Protein AF-A0A2E4MXN5-F1 (afdb_monomer_lite)

Structure (mmCIF, N/CA/C/O backbone):
data_AF-A0A2E4MXN5-F1
#
_entry.id   AF-A0A2E4MXN5-F1
#
loop_
_atom_site.group_PDB
_atom_site.id
_atom_site.type_symbol
_atom_site.label_atom_id
_atom_site.label_alt_id
_atom_site.label_comp_id
_atom_site.label_asym_id
_atom_site.label_entity_id
_atom_site.label_seq_id
_atom_site.pdbx_PDB_ins_code
_atom_site.Cartn_x
_atom_site.Cartn_y
_atom_site.Cartn_z
_atom_site.occupancy
_atom_site.B_iso_or_equiv
_atom_site.auth_seq_id
_atom_site.auth_comp_id
_atom_site.auth_asym_id
_atom_site.auth_atom_id
_atom_site.pdbx_PDB_model_num
ATOM 1 N N . MET A 1 1 ? -18.584 2.744 5.553 1.00 90.25 1 MET A N 1
ATOM 2 C CA . MET A 1 1 ? -18.832 1.761 6.644 1.00 90.25 1 MET A CA 1
ATOM 3 C C . MET A 1 1 ? -19.721 2.422 7.702 1.00 90.25 1 MET A C 1
ATOM 5 O O . MET A 1 1 ? -19.834 3.637 7.668 1.00 90.25 1 MET A O 1
ATOM 9 N N . THR A 1 2 ? -20.413 1.695 8.592 1.00 91.44 2 THR A N 1
ATOM 10 C CA . THR A 1 2 ? -21.141 2.356 9.703 1.00 91.44 2 THR A CA 1
ATOM 11 C C . THR A 1 2 ? -20.153 2.818 10.778 1.00 91.44 2 THR A C 1
ATOM 13 O O . THR A 1 2 ? -19.090 2.216 10.920 1.00 91.44 2 THR A O 1
ATOM 16 N N . ASN A 1 3 ? -20.507 3.829 11.577 1.00 91.44 3 ASN A N 1
ATOM 17 C CA . ASN A 1 3 ? -19.631 4.321 12.652 1.00 91.44 3 ASN A CA 1
ATOM 18 C C . ASN A 1 3 ? -19.278 3.223 13.670 1.00 91.44 3 ASN A C 1
ATOM 20 O O . ASN A 1 3 ? -18.132 3.128 14.094 1.00 91.44 3 ASN A O 1
ATOM 24 N N . ALA A 1 4 ? -20.241 2.362 14.019 1.00 94.81 4 ALA A N 1
ATOM 25 C CA . ALA A 1 4 ? -20.008 1.251 14.941 1.00 94.81 4 ALA A CA 1
ATOM 26 C C . ALA A 1 4 ? -18.997 0.238 14.380 1.00 94.81 4 ALA A C 1
ATOM 28 O O . ALA A 1 4 ? -18.073 -0.156 15.082 1.00 94.81 4 ALA A O 1
ATOM 29 N N . HIS A 1 5 ? -19.119 -0.134 13.099 1.00 95.38 5 HIS A N 1
ATOM 30 C CA . HIS A 1 5 ? -18.141 -1.018 12.460 1.00 95.38 5 HIS A CA 1
ATOM 31 C C . HIS A 1 5 ? -16.763 -0.363 12.345 1.00 95.38 5 HIS A C 1
ATOM 33 O O . HIS A 1 5 ? -15.759 -1.034 12.556 1.00 95.38 5 HIS A O 1
ATOM 39 N N . ALA A 1 6 ? -16.704 0.934 12.037 1.00 94.88 6 ALA A N 1
ATOM 40 C CA . ALA A 1 6 ? -15.441 1.655 11.949 1.00 94.88 6 ALA A CA 1
ATOM 41 C C . ALA A 1 6 ? -14.709 1.692 13.301 1.00 94.88 6 ALA A C 1
ATOM 43 O O . ALA A 1 6 ? -13.499 1.474 13.343 1.00 94.88 6 ALA A O 1
ATOM 44 N N . LEU A 1 7 ? -15.447 1.874 14.403 1.00 94.81 7 LEU A N 1
ATOM 45 C CA . LEU A 1 7 ? -14.898 1.801 15.757 1.00 94.81 7 LEU A CA 1
ATOM 46 C C . LEU A 1 7 ? -14.325 0.409 16.055 1.00 94.81 7 LEU A C 1
ATOM 48 O O . LEU A 1 7 ? -13.170 0.310 16.445 1.00 94.81 7 LEU A O 1
ATOM 52 N N . THR A 1 8 ? -15.064 -0.664 15.756 1.00 96.75 8 THR A N 1
ATOM 53 C CA . THR A 1 8 ? -14.552 -2.037 15.920 1.00 96.75 8 THR A CA 1
ATOM 54 C C . THR A 1 8 ? -13.265 -2.276 15.128 1.00 96.75 8 THR A C 1
ATOM 56 O O . THR A 1 8 ? -12.330 -2.881 15.641 1.00 96.75 8 THR A O 1
ATOM 59 N N . LYS A 1 9 ? -13.180 -1.783 13.885 1.00 96.19 9 LYS A N 1
ATOM 60 C CA . LYS A 1 9 ? -11.971 -1.929 13.057 1.00 96.19 9 LYS A CA 1
ATOM 61 C C . LYS A 1 9 ? -10.782 -1.145 13.599 1.00 96.19 9 LYS A C 1
ATOM 63 O O . LYS A 1 9 ? -9.649 -1.615 13.529 1.00 96.19 9 LYS A O 1
ATOM 68 N N . ARG A 1 10 ? -11.037 0.022 14.182 1.00 94.44 10 ARG A N 1
ATOM 69 C CA . ARG A 1 10 ? -10.016 0.793 14.887 1.00 94.44 10 ARG A CA 1
ATOM 70 C C . ARG A 1 10 ? -9.521 0.072 16.142 1.00 94.44 10 ARG A C 1
ATOM 72 O O . ARG A 1 10 ? -8.314 0.027 16.355 1.00 94.44 10 ARG A O 1
ATOM 79 N N . ASP A 1 11 ? -10.419 -0.503 16.933 1.00 94.44 11 ASP A N 1
ATOM 80 C CA . ASP A 1 11 ? -10.046 -1.234 18.147 1.00 94.44 11 ASP A CA 1
ATOM 81 C C . ASP A 1 11 ? -9.224 -2.488 17.800 1.00 94.44 11 ASP A C 1
ATOM 83 O O . ASP A 1 11 ? -8.161 -2.699 18.378 1.00 94.44 11 ASP A O 1
ATOM 87 N N . GLU A 1 12 ? -9.622 -3.246 16.767 1.00 95.75 12 GLU A N 1
ATOM 88 C CA . GLU A 1 12 ? -8.824 -4.358 16.219 1.00 95.75 12 GLU A CA 1
ATOM 89 C C . GLU A 1 12 ? -7.406 -3.904 15.830 1.00 95.75 12 GLU A C 1
ATOM 91 O O . GLU A 1 12 ? -6.426 -4.555 16.193 1.00 95.75 12 GLU A O 1
ATOM 96 N N . LEU A 1 13 ? -7.283 -2.770 15.127 1.00 92.44 13 LEU A N 1
ATOM 97 C CA . LEU A 1 13 ? -5.987 -2.229 14.717 1.00 92.44 13 LEU A CA 1
ATOM 98 C C . LEU A 1 13 ? -5.093 -1.899 15.923 1.00 92.44 13 LEU A C 1
ATOM 100 O O . LEU A 1 13 ? -3.896 -2.173 15.876 1.00 92.44 13 LEU A O 1
ATOM 104 N N . ILE A 1 14 ? -5.661 -1.339 16.995 1.00 90.12 14 ILE A N 1
ATOM 105 C CA . ILE A 1 14 ? -4.926 -0.969 18.214 1.00 90.12 14 ILE A CA 1
ATOM 106 C C . ILE A 1 14 ? -4.524 -2.209 19.021 1.00 90.12 14 ILE A C 1
ATOM 108 O O . ILE A 1 14 ? -3.386 -2.303 19.475 1.00 90.12 14 ILE A O 1
ATOM 112 N N . GLU A 1 15 ? -5.444 -3.153 19.213 1.00 92.69 15 GLU A N 1
ATOM 113 C CA . GLU A 1 15 ? -5.235 -4.303 20.100 1.00 92.69 15 GLU A CA 1
ATOM 114 C C . GLU A 1 15 ? -4.461 -5.440 19.426 1.00 92.69 15 GLU A C 1
ATOM 116 O O . GLU A 1 15 ? -3.608 -6.070 20.049 1.00 92.69 15 GLU A O 1
ATOM 121 N N . SER A 1 16 ? -4.749 -5.707 18.149 1.00 93.81 16 SER A N 1
ATOM 122 C CA . SER A 1 16 ? -4.168 -6.825 17.392 1.00 93.81 16 SER A CA 1
ATOM 123 C C . SER A 1 16 ? -3.034 -6.399 16.459 1.00 93.81 16 SER A C 1
ATOM 125 O O . SER A 1 16 ? -2.338 -7.256 15.915 1.00 93.81 16 SER A O 1
ATOM 127 N N . GLY A 1 17 ? -2.846 -5.094 16.241 1.00 89.12 17 GLY A N 1
ATOM 128 C CA . GLY A 1 17 ? -1.855 -4.558 15.303 1.00 89.12 17 GLY A CA 1
ATOM 129 C C . GLY A 1 17 ? -2.255 -4.674 13.827 1.00 89.12 17 GLY A C 1
ATOM 130 O O . GLY A 1 17 ? -1.459 -4.330 12.956 1.00 89.12 17 GLY A O 1
ATOM 131 N N . PHE A 1 18 ? -3.466 -5.156 13.523 1.00 92.75 18 PHE A N 1
ATOM 132 C CA . PHE A 1 18 ? -4.011 -5.230 12.167 1.00 92.75 18 PHE A CA 1
ATOM 133 C C . PHE A 1 18 ? -5.545 -5.219 12.184 1.00 92.75 18 PHE A C 1
ATOM 135 O O . PHE A 1 18 ? -6.173 -5.579 13.176 1.00 92.75 18 PHE A O 1
ATOM 142 N N . THR A 1 19 ? -6.158 -4.853 11.058 1.00 95.06 19 THR A N 1
ATOM 143 C CA . THR A 1 19 ? -7.603 -4.997 10.836 1.00 95.06 19 THR A CA 1
ATOM 144 C C . THR A 1 19 ? -7.901 -5.251 9.355 1.00 95.06 19 THR A C 1
ATOM 146 O O . THR A 1 19 ? -7.049 -5.027 8.495 1.00 95.06 19 THR A O 1
ATOM 149 N N . ILE A 1 20 ? -9.106 -5.736 9.042 1.00 95.75 20 ILE A N 1
ATOM 150 C CA . ILE A 1 20 ? -9.560 -6.019 7.673 1.00 95.75 20 ILE A CA 1
ATOM 151 C C . ILE A 1 20 ? -10.792 -5.172 7.355 1.00 95.75 20 ILE A C 1
ATOM 153 O O . ILE A 1 20 ? -11.850 -5.357 7.961 1.00 95.75 20 ILE A O 1
ATOM 157 N N . VAL A 1 21 ? -10.679 -4.308 6.343 1.00 94.38 21 VAL A N 1
ATOM 158 C CA . VAL A 1 21 ? -11.807 -3.557 5.774 1.00 94.38 21 VAL A CA 1
ATOM 159 C C . VAL A 1 21 ? -12.172 -4.164 4.413 1.00 94.38 21 VAL A C 1
ATOM 161 O O . VAL A 1 21 ? -11.415 -4.016 3.453 1.00 94.38 21 VAL A O 1
ATOM 164 N N . PRO A 1 22 ? -13.298 -4.889 4.300 1.00 92.19 22 PRO A N 1
ATOM 165 C CA . PRO A 1 22 ? -13.674 -5.540 3.052 1.00 92.19 22 PRO A CA 1
ATOM 166 C C . PRO A 1 22 ? -14.191 -4.533 2.016 1.00 92.19 22 PRO A C 1
ATOM 168 O O . PRO A 1 22 ? -14.675 -3.454 2.356 1.00 92.19 22 PRO A O 1
ATOM 171 N N . CYS A 1 23 ? -14.158 -4.934 0.743 1.00 88.12 23 CYS A N 1
ATOM 172 C CA . CYS A 1 23 ? -14.817 -4.233 -0.369 1.00 88.12 23 CYS A CA 1
ATOM 173 C C . CYS A 1 23 ? -14.341 -2.784 -0.616 1.00 88.12 23 CYS A C 1
ATOM 175 O O . CYS A 1 23 ? -15.096 -1.964 -1.151 1.00 88.12 23 CYS A O 1
ATOM 177 N N . VAL A 1 24 ? -13.092 -2.471 -0.249 1.00 91.25 24 VAL A N 1
ATOM 178 C CA . VAL A 1 24 ? -12.456 -1.171 -0.529 1.00 91.25 24 VAL A CA 1
ATOM 179 C C . VAL A 1 24 ? -12.223 -0.986 -2.032 1.00 91.25 24 VAL A C 1
ATOM 181 O O . VAL A 1 24 ? -12.558 0.058 -2.587 1.00 91.25 24 VAL A O 1
ATOM 184 N N . MET A 1 25 ? -11.711 -2.014 -2.708 1.00 90.94 25 MET A N 1
ATOM 185 C CA . MET A 1 25 ? -11.617 -2.044 -4.168 1.00 90.94 25 MET A CA 1
ATOM 186 C C . MET A 1 25 ? -12.876 -2.693 -4.741 1.00 90.94 25 MET A C 1
ATOM 188 O O . MET A 1 25 ? -13.294 -3.758 -4.282 1.00 90.94 25 MET A O 1
ATOM 192 N N . ASP A 1 26 ? -13.498 -2.039 -5.719 1.00 90.44 26 ASP A N 1
ATOM 193 C CA . ASP A 1 26 ? -14.573 -2.648 -6.499 1.00 90.44 26 ASP A CA 1
ATOM 194 C C . ASP A 1 26 ? -14.013 -3.616 -7.556 1.00 90.44 26 ASP A C 1
ATOM 196 O O . ASP A 1 26 ? -12.799 -3.753 -7.724 1.00 90.44 26 ASP A O 1
ATOM 200 N N . SER A 1 27 ? -14.906 -4.339 -8.236 1.00 92.69 27 SER A N 1
ATOM 201 C CA . SER A 1 27 ? -14.514 -5.340 -9.230 1.00 92.69 27 SER A CA 1
ATOM 202 C C . SER A 1 27 ? -13.787 -4.738 -10.431 1.00 92.69 27 SER A C 1
ATOM 204 O O . SER A 1 27 ? -12.867 -5.370 -10.936 1.00 92.69 27 SER A O 1
ATOM 206 N N . ASP A 1 28 ? -14.165 -3.531 -10.864 1.00 93.62 28 ASP A N 1
ATOM 207 C CA . ASP A 1 28 ? -13.534 -2.871 -12.011 1.00 93.62 28 ASP A CA 1
ATOM 208 C C . ASP A 1 28 ? -12.082 -2.504 -11.692 1.00 93.62 28 ASP A C 1
ATOM 210 O O . ASP A 1 28 ? -11.160 -2.924 -12.395 1.00 93.62 28 ASP A O 1
ATOM 214 N N . LEU A 1 29 ? -11.854 -1.813 -10.570 1.00 92.62 29 LEU A N 1
ATOM 215 C CA . LEU A 1 29 ? -10.509 -1.467 -10.123 1.00 92.62 29 LEU A CA 1
ATOM 216 C C . LEU A 1 29 ? -9.669 -2.720 -9.859 1.00 92.62 29 LEU A C 1
ATOM 218 O O . LEU A 1 29 ? -8.488 -2.753 -10.204 1.00 92.62 29 LEU A O 1
ATOM 222 N N . LEU A 1 30 ? -10.268 -3.767 -9.287 1.00 93.62 30 LEU A N 1
ATOM 223 C CA . LEU A 1 30 ? -9.576 -5.026 -9.032 1.00 93.62 30 LEU A CA 1
ATOM 224 C C . LEU A 1 30 ? -9.144 -5.725 -10.329 1.00 93.62 30 LEU A C 1
ATOM 226 O O . LEU A 1 30 ? -8.028 -6.241 -10.400 1.00 93.62 30 LEU A O 1
ATOM 230 N N . ASP A 1 31 ? -9.992 -5.755 -11.354 1.00 96.25 31 ASP A N 1
ATOM 231 C CA . ASP A 1 31 ? -9.649 -6.380 -12.633 1.00 96.25 31 ASP A CA 1
ATOM 232 C C . ASP A 1 31 ? -8.596 -5.568 -13.394 1.00 96.25 31 ASP A C 1
ATOM 234 O O . ASP A 1 31 ? -7.649 -6.144 -13.941 1.00 96.25 31 ASP A O 1
ATOM 238 N N . ARG A 1 32 ? -8.673 -4.233 -13.328 1.00 96.75 32 ARG A N 1
ATOM 239 C CA . ARG A 1 32 ? -7.623 -3.337 -13.833 1.00 96.75 32 ARG A CA 1
ATOM 240 C C . ARG A 1 32 ? -6.297 -3.556 -13.105 1.00 96.75 32 ARG A C 1
ATOM 242 O O . ARG A 1 32 ? -5.268 -3.689 -13.761 1.00 96.75 32 ARG A O 1
ATOM 249 N N . LEU A 1 33 ? -6.315 -3.683 -11.775 1.00 95.38 33 LEU A N 1
ATOM 250 C CA . LEU A 1 33 ? -5.127 -3.959 -10.961 1.00 95.38 33 LEU A CA 1
ATOM 251 C C . LEU A 1 33 ? -4.481 -5.302 -11.328 1.00 95.38 33 LEU A C 1
ATOM 253 O O . LEU A 1 33 ? -3.256 -5.380 -11.444 1.00 95.38 33 LEU A O 1
ATOM 257 N N . LYS A 1 34 ? -5.276 -6.355 -11.555 1.00 95.06 34 LYS A N 1
ATOM 258 C CA . LYS A 1 34 ? -4.764 -7.655 -12.031 1.00 95.06 34 LYS A CA 1
ATOM 259 C C . LYS A 1 34 ? -4.096 -7.533 -13.397 1.00 95.06 34 LYS A C 1
ATOM 261 O O . LYS A 1 34 ? -2.980 -8.011 -13.570 1.00 95.06 34 LYS A O 1
ATOM 266 N N . ALA A 1 35 ? -4.763 -6.903 -14.364 1.00 96.62 35 ALA A N 1
ATOM 267 C CA . ALA A 1 35 ? -4.208 -6.723 -15.703 1.00 96.62 35 ALA A CA 1
ATOM 268 C C . ALA A 1 35 ? -2.901 -5.913 -15.666 1.00 96.62 35 ALA A C 1
ATOM 270 O O . ALA A 1 35 ? -1.907 -6.307 -16.274 1.00 96.62 35 ALA A O 1
ATOM 271 N N . TRP A 1 36 ? -2.890 -4.825 -14.896 1.00 96.50 36 TRP A N 1
ATOM 272 C CA . TRP A 1 36 ? -1.735 -3.952 -14.727 1.00 96.50 36 TRP A CA 1
ATOM 273 C C . TRP A 1 36 ? -0.548 -4.662 -14.063 1.00 96.50 36 TRP A C 1
ATOM 275 O O . TRP A 1 36 ? 0.560 -4.650 -14.597 1.00 96.50 36 TRP A O 1
ATOM 285 N N . SER A 1 37 ? -0.779 -5.345 -12.939 1.00 94.12 37 SER A N 1
ATOM 286 C CA . SER A 1 37 ? 0.267 -6.102 -12.238 1.00 94.12 37 SER A CA 1
ATOM 287 C C . SER A 1 37 ? 0.827 -7.251 -13.081 1.00 94.12 37 SER A C 1
ATOM 289 O O . SER A 1 37 ? 2.042 -7.428 -13.115 1.00 94.12 37 SER A O 1
ATOM 291 N N . ASN A 1 38 ? -0.011 -7.973 -13.833 1.00 93.12 38 ASN A N 1
ATOM 292 C CA . ASN A 1 38 ? 0.460 -8.984 -14.785 1.00 93.12 38 ASN A CA 1
ATOM 293 C C . ASN A 1 38 ? 1.375 -8.373 -15.856 1.00 93.12 38 ASN A C 1
ATOM 295 O O . ASN A 1 38 ? 2.465 -8.889 -16.086 1.00 93.12 38 ASN A O 1
ATOM 299 N N . GLY A 1 39 ? 0.991 -7.230 -16.437 1.00 93.94 39 GLY A N 1
ATOM 300 C CA . GLY A 1 39 ? 1.833 -6.522 -17.407 1.00 93.94 39 GLY A CA 1
ATOM 301 C C . GLY A 1 39 ? 3.175 -6.062 -16.820 1.00 93.94 39 GLY A C 1
ATOM 302 O O . GLY A 1 39 ? 4.198 -6.072 -17.506 1.00 93.94 39 GLY A O 1
ATOM 303 N N . ILE A 1 40 ? 3.206 -5.715 -15.530 1.00 93.19 40 ILE A N 1
ATOM 304 C CA . ILE A 1 40 ? 4.456 -5.429 -14.817 1.00 93.19 40 ILE A CA 1
ATOM 305 C C . ILE A 1 40 ? 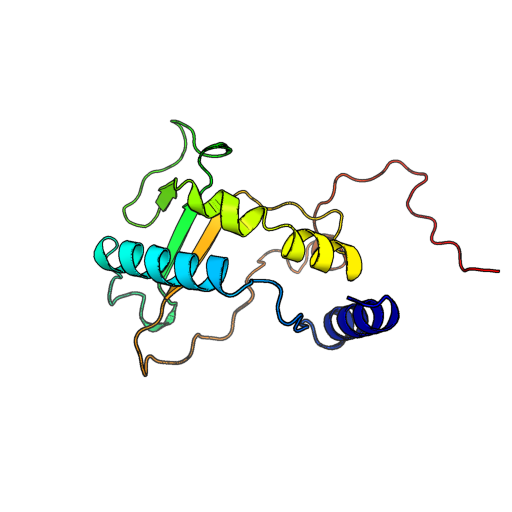5.316 -6.687 -14.695 1.00 93.19 40 ILE A C 1
ATOM 307 O O . ILE A 1 40 ? 6.517 -6.602 -14.948 1.00 93.19 40 ILE A O 1
ATOM 311 N N . PHE A 1 41 ? 4.741 -7.841 -14.355 1.00 88.81 41 PHE A N 1
ATOM 312 C CA . PHE A 1 41 ? 5.491 -9.098 -14.246 1.00 88.81 41 PHE A CA 1
ATOM 313 C C . PHE A 1 41 ? 6.012 -9.621 -15.587 1.00 88.81 41 PHE A C 1
ATOM 315 O O . PHE A 1 41 ? 7.074 -10.241 -15.617 1.00 88.81 41 PHE A O 1
ATOM 322 N N . ASP A 1 42 ? 5.336 -9.311 -16.693 1.00 89.88 42 ASP A N 1
ATOM 323 C CA . ASP A 1 42 ? 5.834 -9.626 -18.035 1.00 89.88 42 ASP A CA 1
ATOM 324 C C . ASP A 1 42 ? 7.104 -8.824 -18.376 1.00 89.88 42 ASP A C 1
ATOM 326 O O . ASP A 1 42 ? 7.995 -9.310 -19.078 1.00 89.88 42 ASP A O 1
ATOM 330 N N . ARG A 1 43 ? 7.221 -7.597 -17.851 1.00 88.56 43 ARG A N 1
ATOM 331 C CA . ARG A 1 43 ? 8.348 -6.690 -18.119 1.00 88.56 43 ARG A CA 1
ATOM 332 C C . ARG A 1 43 ? 9.478 -6.801 -17.096 1.00 88.56 43 ARG A C 1
ATOM 334 O O . ARG A 1 43 ? 10.649 -6.759 -17.467 1.00 88.56 43 ARG A O 1
ATOM 341 N N . VAL A 1 44 ? 9.147 -6.883 -15.810 1.00 88.69 44 VAL A N 1
ATOM 342 C CA . VAL A 1 44 ? 10.102 -6.794 -14.700 1.00 88.69 44 VAL A CA 1
ATOM 343 C C . VAL A 1 44 ? 10.510 -8.192 -14.263 1.00 88.69 44 VAL A C 1
ATOM 345 O O . VAL A 1 44 ? 9.759 -8.916 -13.612 1.00 88.69 44 VAL A O 1
ATOM 348 N N . GLN A 1 45 ? 11.743 -8.565 -14.594 1.00 82.94 45 GLN A N 1
ATOM 349 C CA . GLN A 1 45 ? 12.283 -9.872 -14.245 1.00 82.94 45 GLN A CA 1
ATOM 350 C C . GLN A 1 45 ? 12.702 -9.918 -12.772 1.00 82.94 45 GLN A C 1
ATOM 352 O O . GLN A 1 45 ? 13.642 -9.247 -12.342 1.00 82.94 45 GLN A O 1
ATOM 357 N N . VAL A 1 46 ? 12.027 -10.757 -11.989 1.00 78.06 46 VAL A N 1
ATOM 358 C CA . VAL A 1 46 ? 12.366 -10.983 -10.581 1.00 78.06 46 VAL A CA 1
ATOM 359 C C . VAL A 1 46 ? 13.566 -11.920 -10.473 1.00 78.06 46 VAL A C 1
ATOM 361 O O . VAL A 1 46 ? 13.525 -13.076 -10.893 1.00 78.06 46 VAL A O 1
ATOM 364 N N . SER A 1 47 ? 14.649 -11.443 -9.859 1.00 78.62 47 SER A N 1
ATOM 365 C CA . SER A 1 47 ? 15.834 -12.272 -9.636 1.00 78.62 47 SER A CA 1
ATOM 366 C C . SER A 1 47 ? 15.548 -13.425 -8.667 1.00 78.62 47 SER A C 1
ATOM 368 O O . SER A 1 47 ? 15.062 -13.220 -7.558 1.00 78.62 47 SER A O 1
ATOM 370 N N . ASN A 1 48 ? 16.001 -14.636 -8.999 1.00 77.44 48 ASN A N 1
ATOM 371 C CA . ASN A 1 48 ? 15.952 -15.785 -8.083 1.00 77.44 48 ASN A CA 1
ATOM 372 C C . ASN A 1 48 ? 16.675 -15.553 -6.741 1.00 77.44 48 ASN A C 1
ATOM 374 O O . ASN A 1 48 ? 16.426 -16.279 -5.777 1.00 77.44 48 ASN A O 1
ATOM 378 N N . LYS A 1 49 ? 17.563 -14.551 -6.654 1.00 79.75 49 LYS A N 1
ATOM 379 C CA . LYS A 1 49 ? 18.262 -14.187 -5.412 1.00 79.75 49 LYS A CA 1
ATOM 380 C C . LYS A 1 49 ? 17.311 -13.687 -4.321 1.00 79.75 49 LYS A C 1
ATOM 382 O O . LYS A 1 49 ? 17.608 -13.884 -3.148 1.00 79.75 49 LYS A O 1
ATOM 387 N N . VAL A 1 50 ? 16.168 -13.103 -4.690 1.00 75.25 50 VAL A N 1
ATOM 388 C CA . VAL A 1 50 ? 15.203 -12.527 -3.737 1.00 75.25 50 VAL A CA 1
ATOM 389 C C . VAL A 1 50 ? 14.029 -13.462 -3.420 1.00 75.25 50 VAL A C 1
ATOM 391 O O . VAL A 1 50 ? 13.077 -13.068 -2.759 1.00 75.25 50 VA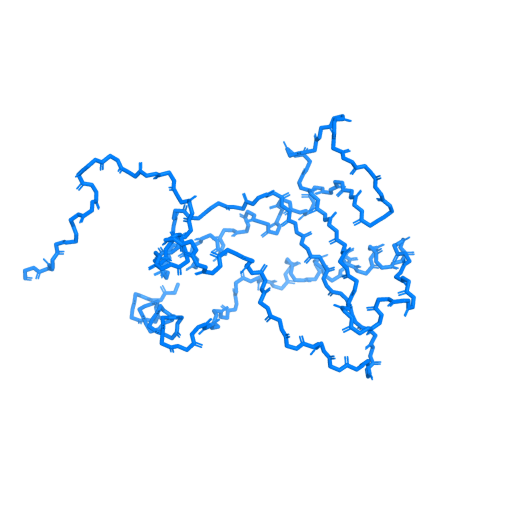L A O 1
ATOM 394 N N . ARG A 1 51 ? 14.099 -14.746 -3.804 1.00 70.62 51 ARG A N 1
ATOM 395 C CA . ARG A 1 51 ? 12.999 -15.725 -3.642 1.00 70.62 51 ARG A CA 1
ATOM 396 C C . ARG A 1 51 ? 12.469 -15.920 -2.210 1.00 70.62 51 ARG A C 1
ATOM 398 O O . ARG A 1 51 ? 11.371 -16.440 -2.049 1.00 70.62 51 ARG A O 1
ATOM 405 N N . TYR A 1 52 ? 13.253 -15.560 -1.190 1.00 70.75 52 TYR A N 1
ATOM 406 C CA . TYR A 1 52 ? 12.867 -15.636 0.229 1.00 70.75 52 TYR A CA 1
ATOM 407 C C . TYR A 1 52 ? 12.397 -14.294 0.808 1.00 70.75 52 TYR A C 1
ATOM 409 O O . TYR A 1 52 ? 11.787 -14.276 1.873 1.00 70.75 52 TYR A O 1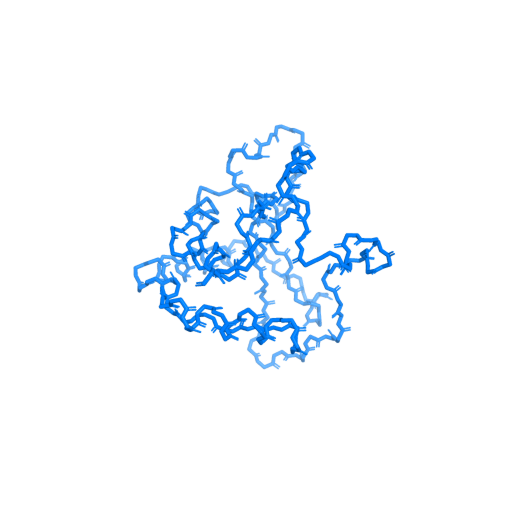
ATOM 417 N N . GLN A 1 53 ? 12.715 -13.188 0.133 1.00 70.06 53 GLN A N 1
ATOM 418 C CA . GLN A 1 53 ? 12.376 -11.825 0.552 1.00 70.06 53 GLN A CA 1
ATOM 419 C C . GLN A 1 53 ? 11.142 -11.306 -0.201 1.00 70.06 53 GLN A C 1
ATOM 421 O O . GLN A 1 53 ? 10.436 -10.451 0.309 1.00 70.06 53 GLN A O 1
ATOM 426 N N . GLY A 1 54 ? 10.846 -11.884 -1.371 1.00 70.88 54 GLY A N 1
ATOM 427 C CA . GLY A 1 54 ? 9.906 -11.311 -2.328 1.00 70.88 54 GLY A CA 1
ATOM 428 C C . GLY A 1 54 ? 10.621 -10.344 -3.270 1.00 70.88 54 GLY A C 1
ATOM 429 O O . GLY A 1 54 ? 11.760 -9.943 -3.031 1.00 70.88 54 GLY A O 1
ATOM 430 N N . SER A 1 55 ? 9.986 -10.023 -4.394 1.00 74.19 55 SER A N 1
ATOM 431 C CA . SER A 1 55 ? 10.433 -8.896 -5.212 1.00 74.19 55 SER A CA 1
ATOM 432 C C . SER A 1 55 ? 9.791 -7.612 -4.725 1.00 74.19 55 SER A C 1
ATOM 434 O O . SER A 1 55 ? 8.563 -7.560 -4.669 1.00 74.19 55 SER A O 1
ATOM 436 N N . ASP A 1 56 ? 10.595 -6.575 -4.531 1.00 85.75 56 ASP A N 1
ATOM 437 C CA . ASP A 1 56 ? 10.084 -5.224 -4.339 1.00 85.75 56 ASP A CA 1
ATOM 438 C C . ASP A 1 56 ? 10.129 -4.493 -5.681 1.00 85.75 56 ASP A C 1
ATOM 440 O O . ASP A 1 56 ? 11.206 -4.170 -6.200 1.00 85.75 56 ASP A O 1
ATOM 444 N N . ILE A 1 57 ? 8.958 -4.265 -6.274 1.00 91.06 57 ILE A N 1
ATOM 445 C CA . ILE A 1 57 ? 8.808 -3.398 -7.445 1.00 91.06 57 ILE A CA 1
ATOM 446 C C . ILE A 1 57 ? 8.175 -2.097 -6.965 1.00 91.06 57 ILE A C 1
ATOM 448 O O . ILE A 1 57 ? 7.069 -2.099 -6.427 1.00 91.06 57 ILE A O 1
ATOM 452 N N . PHE A 1 58 ? 8.891 -0.991 -7.145 1.00 93.31 58 PHE A N 1
ATOM 453 C CA . PHE A 1 58 ? 8.485 0.332 -6.686 1.00 93.31 58 PHE A CA 1
ATOM 454 C C . PHE A 1 58 ? 7.879 1.103 -7.850 1.00 93.31 58 PHE A C 1
ATOM 456 O O . PHE A 1 58 ? 8.604 1.546 -8.744 1.00 93.31 58 PHE A O 1
ATOM 463 N N . VAL A 1 59 ? 6.565 1.293 -7.823 1.00 95.31 59 VAL A N 1
ATOM 464 C CA . VAL A 1 59 ? 5.868 2.073 -8.840 1.00 95.31 59 VAL A CA 1
ATOM 465 C C . VAL A 1 59 ? 5.441 3.401 -8.250 1.00 95.31 59 VAL A C 1
ATOM 467 O O . VAL A 1 59 ? 4.642 3.453 -7.319 1.00 95.31 59 VAL A O 1
ATOM 470 N N . LYS A 1 60 ? 6.017 4.484 -8.761 1.00 96.44 60 LYS A N 1
ATOM 471 C CA . LYS A 1 60 ? 5.714 5.837 -8.294 1.00 96.44 60 LYS A CA 1
ATOM 472 C C . LYS A 1 60 ? 4.592 6.453 -9.108 1.00 96.44 60 LYS A C 1
ATOM 474 O O . LYS A 1 60 ? 4.455 6.183 -10.299 1.00 96.44 60 LYS A O 1
ATOM 479 N N . THR A 1 61 ? 3.834 7.341 -8.484 1.00 97.06 61 THR A N 1
ATOM 480 C CA . THR A 1 61 ? 2.945 8.227 -9.236 1.00 97.06 61 THR A CA 1
ATOM 481 C C . THR A 1 61 ? 3.766 9.162 -10.120 1.00 97.06 61 THR A C 1
ATOM 483 O O . THR A 1 61 ? 4.853 9.606 -9.737 1.00 97.06 61 THR A O 1
ATOM 486 N N . GLU A 1 62 ? 3.238 9.517 -11.291 1.00 95.50 62 GLU A N 1
ATOM 487 C CA . GLU A 1 62 ? 3.916 10.454 -12.197 1.00 95.50 62 GLU A CA 1
ATOM 488 C C . GLU A 1 62 ? 4.141 11.825 -11.540 1.00 95.50 62 GLU A C 1
ATOM 490 O O . GLU A 1 62 ? 5.176 12.451 -11.746 1.00 95.50 62 GLU A O 1
ATOM 495 N N . ARG A 1 63 ? 3.224 12.256 -10.661 1.00 94.88 63 ARG A N 1
ATOM 496 C CA . ARG A 1 63 ? 3.328 13.517 -9.903 1.00 94.88 63 ARG A CA 1
ATOM 497 C C . ARG A 1 63 ? 4.520 13.578 -8.943 1.00 94.88 63 ARG A C 1
ATOM 499 O O . ARG A 1 63 ? 4.975 14.672 -8.626 1.00 94.88 63 ARG A O 1
ATOM 506 N N . SER A 1 64 ? 5.026 12.435 -8.473 1.00 93.94 64 SER A N 1
ATOM 507 C CA . SER A 1 64 ? 6.213 12.375 -7.605 1.00 93.94 64 SER A CA 1
ATOM 508 C C . SER A 1 64 ? 7.501 12.031 -8.354 1.00 93.94 64 SER A C 1
ATOM 510 O O . SER A 1 64 ? 8.577 11.985 -7.748 1.00 93.94 64 SER A O 1
ATOM 512 N N . TRP A 1 65 ? 7.401 11.775 -9.660 1.00 94.31 65 TRP A N 1
ATOM 513 C CA . TRP A 1 65 ? 8.520 11.388 -10.499 1.00 94.31 65 TRP A CA 1
ATOM 514 C C . TRP A 1 65 ? 9.229 12.618 -11.069 1.00 94.31 65 TRP A C 1
ATOM 516 O O . TRP A 1 65 ? 8.626 13.470 -11.714 1.00 94.31 65 TRP A O 1
ATOM 526 N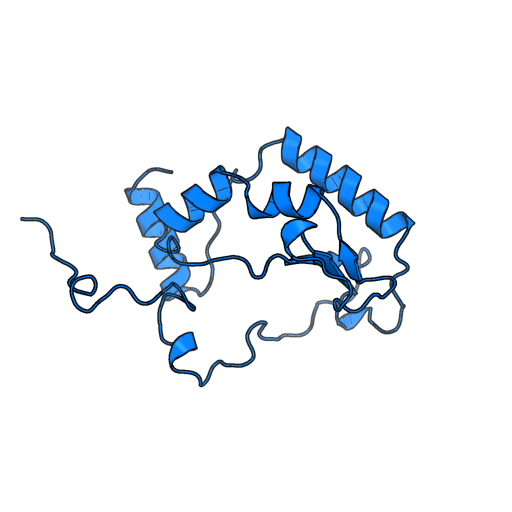 N . THR A 1 66 ? 10.535 12.712 -10.839 1.00 92.62 66 THR A N 1
ATOM 527 C CA . THR A 1 66 ? 11.374 13.839 -11.283 1.00 92.62 66 THR A CA 1
ATOM 528 C C . THR A 1 66 ? 12.640 13.334 -11.967 1.00 92.62 66 THR A C 1
ATOM 530 O O . THR A 1 66 ? 13.019 12.181 -11.775 1.00 92.62 66 THR A O 1
ATOM 533 N N . GLU A 1 67 ? 13.352 14.199 -12.697 1.00 88.19 67 GLU A N 1
ATOM 534 C CA . GLU A 1 67 ? 14.648 13.856 -13.319 1.00 88.19 67 GLU A CA 1
ATOM 535 C C . GLU A 1 67 ? 15.695 13.359 -12.307 1.00 88.19 67 GLU A C 1
ATOM 537 O O . GLU A 1 67 ? 16.577 12.578 -12.653 1.00 88.19 67 GLU A O 1
ATOM 542 N N . ALA A 1 68 ? 15.581 13.769 -11.040 1.00 89.00 68 ALA A N 1
ATOM 543 C CA . ALA A 1 68 ? 16.457 13.326 -9.959 1.00 89.00 68 ALA A CA 1
ATOM 544 C C . ALA A 1 68 ? 16.057 11.963 -9.360 1.00 89.00 68 ALA A C 1
ATOM 546 O O . ALA A 1 68 ? 16.756 11.443 -8.488 1.00 89.00 68 ALA A O 1
ATOM 547 N N . THR A 1 69 ? 14.925 11.385 -9.774 1.00 87.31 69 THR A N 1
ATOM 548 C CA . THR A 1 69 ? 14.439 10.114 -9.227 1.00 87.31 69 THR A CA 1
ATOM 549 C C . THR A 1 69 ? 15.247 8.956 -9.814 1.00 87.31 69 THR A C 1
ATOM 551 O O . THR A 1 69 ? 15.293 8.814 -11.035 1.00 87.31 69 THR A O 1
ATOM 554 N N . PRO A 1 70 ? 15.873 8.099 -8.985 1.00 84.62 70 PRO A N 1
ATOM 555 C CA . PRO A 1 70 ? 16.656 6.980 -9.494 1.00 84.62 70 PRO A CA 1
ATOM 556 C C . PRO A 1 70 ? 15.805 6.023 -10.334 1.00 84.62 70 PRO A C 1
ATOM 558 O O . PRO A 1 70 ? 14.766 5.549 -9.868 1.00 84.62 70 PRO A O 1
ATOM 561 N N . THR A 1 71 ? 16.279 5.700 -11.535 1.00 82.75 71 THR A N 1
ATOM 562 C CA . THR A 1 71 ? 15.697 4.689 -12.422 1.00 82.75 71 THR A CA 1
ATOM 563 C C . THR A 1 71 ? 16.373 3.340 -12.223 1.00 82.75 71 THR A C 1
ATOM 565 O O . THR A 1 71 ? 17.597 3.239 -12.170 1.00 82.75 71 THR A O 1
ATOM 568 N N . MET A 1 72 ? 15.563 2.290 -12.118 1.00 86.56 72 MET A N 1
ATOM 569 C CA . MET A 1 72 ? 16.000 0.892 -12.144 1.00 86.56 72 MET A CA 1
ATOM 570 C C . MET A 1 72 ? 14.912 0.065 -12.830 1.00 86.56 72 MET A C 1
ATOM 572 O O . MET A 1 72 ? 13.765 0.499 -12.895 1.00 86.56 72 MET A O 1
ATOM 576 N N . ASP A 1 73 ? 15.226 -1.148 -13.276 1.00 86.81 73 ASP A N 1
ATOM 577 C CA . ASP A 1 73 ? 14.240 -2.015 -13.940 1.00 86.81 73 ASP A CA 1
ATOM 578 C C . ASP A 1 73 ? 12.991 -2.272 -13.071 1.00 86.81 73 ASP A C 1
ATOM 580 O O . ASP A 1 73 ? 11.875 -2.364 -13.577 1.00 86.81 73 ASP A O 1
ATOM 584 N N . ASN A 1 74 ? 13.162 -2.327 -11.746 1.00 89.56 74 ASN A N 1
ATOM 585 C CA . ASN A 1 74 ? 12.092 -2.486 -10.758 1.00 89.56 74 ASN A CA 1
ATOM 586 C C . ASN A 1 74 ? 11.631 -1.159 -10.120 1.00 89.56 74 ASN A C 1
ATOM 588 O O . ASN A 1 74 ? 10.989 -1.188 -9.068 1.00 89.56 74 ASN A O 1
ATOM 592 N N . ARG A 1 75 ? 11.984 -0.002 -10.699 1.00 93.06 75 ARG A N 1
ATOM 593 C CA . ARG A 1 75 ? 11.589 1.325 -10.208 1.00 93.06 75 ARG A CA 1
ATOM 594 C C . ARG A 1 75 ? 11.260 2.278 -11.351 1.00 93.06 75 ARG A C 1
ATOM 596 O O . ARG A 1 75 ? 12.154 2.759 -12.044 1.00 93.06 75 ARG A O 1
ATOM 603 N N . PHE A 1 76 ? 9.981 2.598 -11.493 1.00 94.31 76 PHE A N 1
ATOM 604 C CA . PHE A 1 76 ? 9.473 3.402 -12.602 1.00 94.31 76 PHE A CA 1
ATOM 605 C C . PHE A 1 76 ? 8.191 4.150 -12.210 1.00 94.31 76 PHE A C 1
ATOM 607 O O . PHE A 1 76 ? 7.537 3.767 -11.235 1.00 94.31 76 PHE A O 1
ATOM 614 N N . PRO A 1 77 ? 7.823 5.213 -12.942 1.00 95.94 77 PRO A N 1
ATOM 615 C CA . PRO A 1 77 ? 6.527 5.847 -12.784 1.00 95.94 77 PRO A CA 1
ATOM 616 C C . PRO A 1 77 ? 5.442 5.096 -13.564 1.00 95.94 77 PRO A C 1
ATOM 618 O O . PRO A 1 77 ? 5.724 4.498 -14.604 1.00 95.94 77 PRO A O 1
ATOM 621 N N . ASP A 1 78 ? 4.204 5.155 -13.081 1.00 96.44 78 ASP A N 1
ATOM 622 C CA . ASP A 1 78 ? 3.019 4.702 -13.813 1.00 96.44 78 ASP A CA 1
ATOM 623 C C . ASP A 1 78 ? 1.783 5.495 -13.346 1.00 96.44 78 ASP A C 1
ATOM 625 O O . ASP A 1 78 ? 1.601 5.667 -12.133 1.00 96.44 78 ASP A O 1
ATOM 629 N N . PRO A 1 79 ? 0.919 5.984 -14.256 1.00 96.00 79 PRO A N 1
ATOM 630 C CA . PRO A 1 79 ? -0.282 6.722 -13.873 1.00 96.00 79 PRO A CA 1
ATOM 631 C C . PRO A 1 79 ? -1.244 5.880 -13.023 1.00 96.00 79 PRO A C 1
ATOM 633 O O . PRO A 1 79 ? -1.905 6.425 -12.143 1.00 96.00 79 PRO A O 1
ATOM 636 N N . PHE A 1 80 ? -1.283 4.554 -13.195 1.00 96.75 80 PHE A N 1
ATOM 637 C CA . PHE A 1 80 ? -2.169 3.679 -12.425 1.00 96.75 80 PHE A CA 1
ATOM 638 C C . PHE A 1 80 ? -1.800 3.618 -10.933 1.00 96.75 80 PHE A C 1
ATOM 640 O O . PHE A 1 80 ? -2.640 3.289 -10.097 1.00 96.75 80 PHE A O 1
ATOM 647 N N . ALA A 1 81 ? -0.572 3.998 -10.557 1.00 96.62 81 ALA A N 1
ATOM 648 C CA . ALA A 1 81 ? -0.215 4.144 -9.148 1.00 96.62 81 ALA A CA 1
ATOM 649 C C . ALA A 1 81 ? -1.078 5.211 -8.448 1.00 96.62 81 ALA A C 1
ATOM 651 O O . ALA A 1 81 ? -1.454 5.024 -7.293 1.00 96.62 81 ALA A O 1
ATOM 652 N N . ALA A 1 82 ? -1.437 6.296 -9.147 1.00 95.62 82 ALA A N 1
ATOM 653 C CA . ALA A 1 82 ? -2.337 7.319 -8.617 1.00 95.62 82 ALA A CA 1
ATOM 654 C C . ALA A 1 82 ? -3.749 6.758 -8.398 1.00 95.62 82 ALA A C 1
ATOM 656 O O . ALA A 1 82 ? -4.317 6.956 -7.329 1.00 95.62 82 ALA A O 1
ATOM 657 N N . ASP A 1 83 ? -4.269 5.983 -9.356 1.00 94.31 83 ASP A N 1
ATOM 658 C CA . ASP A 1 83 ? -5.592 5.349 -9.255 1.00 94.31 83 ASP A CA 1
ATOM 659 C C . ASP A 1 83 ? -5.711 4.442 -8.018 1.00 94.31 83 ASP A C 1
ATOM 661 O O . ASP A 1 83 ? -6.765 4.386 -7.384 1.00 94.31 83 ASP A O 1
ATOM 665 N N . ILE A 1 84 ? -4.631 3.742 -7.649 1.00 94.25 84 ILE A N 1
ATOM 666 C CA . ILE A 1 84 ? -4.585 2.899 -6.445 1.00 94.25 84 ILE A CA 1
ATOM 667 C C . ILE A 1 84 ? -4.533 3.759 -5.176 1.00 94.25 84 ILE A C 1
ATOM 669 O O . ILE A 1 84 ? -5.298 3.528 -4.239 1.00 94.25 84 ILE A O 1
ATOM 673 N N . LEU A 1 85 ? -3.607 4.721 -5.119 1.00 93.06 85 LEU A N 1
ATOM 674 C CA . LEU A 1 85 ? -3.365 5.522 -3.915 1.00 93.06 85 LEU A CA 1
ATOM 675 C C . LEU A 1 85 ? -4.540 6.445 -3.580 1.00 93.06 85 LEU A C 1
ATOM 677 O O . LEU A 1 85 ? -4.870 6.612 -2.405 1.00 93.06 85 LEU A O 1
ATOM 681 N N . ASP A 1 86 ? -5.187 6.988 -4.608 1.00 92.25 86 ASP A N 1
ATOM 682 C CA . ASP A 1 86 ? -6.230 8.003 -4.483 1.00 92.25 86 ASP A CA 1
ATOM 683 C C . ASP A 1 86 ? -7.646 7.397 -4.497 1.00 92.25 86 ASP A C 1
ATOM 685 O O . ASP A 1 86 ? -8.636 8.133 -4.512 1.00 92.25 86 ASP A O 1
ATOM 689 N N . GLN A 1 87 ? -7.772 6.061 -4.477 1.00 92.44 87 GLN A N 1
ATOM 690 C CA . GLN A 1 87 ? -9.064 5.377 -4.525 1.00 92.44 87 GLN A CA 1
ATOM 691 C C . GLN A 1 87 ? -9.995 5.880 -3.400 1.00 92.44 87 GLN A C 1
ATOM 693 O O . GLN A 1 87 ? -9.705 5.650 -2.219 1.00 92.44 87 GLN A O 1
ATOM 698 N N . PRO A 1 88 ? -11.161 6.494 -3.702 1.00 92.44 88 PRO A N 1
ATOM 699 C CA . PRO A 1 88 ? -11.951 7.204 -2.693 1.00 92.44 88 PRO A CA 1
ATOM 700 C C . PRO A 1 88 ? -12.396 6.338 -1.516 1.00 92.44 88 PRO A C 1
ATOM 702 O O . PRO A 1 88 ? -12.385 6.787 -0.375 1.00 92.44 88 PRO A O 1
ATOM 705 N N . ARG A 1 89 ? -12.728 5.067 -1.768 1.00 92.88 89 ARG A N 1
ATOM 706 C CA . ARG A 1 89 ? -13.125 4.127 -0.708 1.00 92.88 89 ARG A CA 1
ATOM 707 C C . ARG A 1 89 ? -11.985 3.787 0.248 1.00 92.88 89 ARG A C 1
ATOM 709 O O . ARG A 1 89 ? -12.252 3.503 1.411 1.00 92.88 89 ARG A O 1
ATOM 716 N N . GLN A 1 90 ? -10.738 3.804 -0.224 1.00 92.00 90 GLN A N 1
ATOM 717 C CA . GLN A 1 90 ? -9.563 3.606 0.623 1.00 92.00 90 GLN A CA 1
ATOM 718 C C . GLN A 1 90 ? -9.368 4.817 1.532 1.00 92.00 90 GLN A C 1
ATOM 720 O O . GLN A 1 90 ? -9.246 4.655 2.741 1.00 92.00 90 GLN A O 1
ATOM 725 N N . VAL A 1 91 ? -9.416 6.023 0.961 1.00 91.00 91 VAL A N 1
ATOM 726 C CA . VAL A 1 91 ? -9.310 7.283 1.712 1.00 91.00 91 VAL A CA 1
ATOM 727 C C . VAL A 1 91 ? -10.425 7.393 2.755 1.00 91.00 91 VAL A C 1
ATOM 729 O O . VAL A 1 91 ? -10.165 7.706 3.916 1.00 91.00 91 VAL A O 1
ATOM 732 N N . GLU A 1 92 ? -11.661 7.069 2.371 1.00 92.75 92 GLU A N 1
ATOM 733 C CA . GLU A 1 92 ? -12.804 7.072 3.280 1.00 92.75 92 GLU A CA 1
ATOM 734 C C . GLU A 1 92 ? -12.655 6.025 4.390 1.00 92.75 92 GLU A C 1
ATOM 736 O O . GLU A 1 92 ? -12.894 6.341 5.553 1.00 92.75 92 GLU A O 1
ATOM 741 N N . ALA A 1 93 ? -12.225 4.800 4.067 1.00 93.12 93 ALA A N 1
ATOM 742 C CA . ALA A 1 93 ? -11.979 3.764 5.067 1.00 93.12 93 ALA A CA 1
ATOM 743 C C . ALA A 1 93 ? -10.899 4.191 6.069 1.00 93.12 93 ALA A C 1
ATOM 745 O O . ALA A 1 93 ? -11.117 4.063 7.273 1.00 93.12 93 ALA A O 1
ATOM 746 N N . CYS A 1 94 ? -9.782 4.745 5.582 1.00 91.88 94 CYS A N 1
ATOM 747 C CA . CYS A 1 94 ? -8.724 5.309 6.416 1.00 91.88 94 CYS A CA 1
ATOM 748 C C . CYS A 1 94 ? -9.282 6.383 7.353 1.00 91.88 94 CYS A C 1
ATOM 750 O O . CYS A 1 94 ? -9.090 6.288 8.562 1.00 91.88 94 CYS A O 1
ATOM 752 N N . SER A 1 95 ? -10.038 7.352 6.832 1.00 91.94 95 SER A N 1
ATOM 753 C CA . SER A 1 95 ? -10.655 8.396 7.657 1.00 91.94 95 SER A CA 1
ATOM 754 C C . SER A 1 95 ? -11.650 7.835 8.679 1.00 91.94 95 SER A C 1
ATOM 756 O O . SER A 1 95 ? -11.643 8.247 9.834 1.00 91.94 95 SER A O 1
ATOM 758 N N . GLN A 1 96 ? -12.476 6.857 8.303 1.00 93.25 96 GLN A N 1
ATOM 759 C CA . GLN A 1 96 ? -13.461 6.253 9.207 1.00 93.25 96 GLN A CA 1
ATOM 760 C C . GLN A 1 96 ? -12.803 5.539 10.396 1.00 93.25 96 GLN A C 1
ATOM 762 O O . GLN A 1 96 ? -13.356 5.565 11.495 1.00 93.25 96 GLN A O 1
ATOM 767 N N . ILE A 1 97 ? -11.624 4.935 10.205 1.00 93.62 97 ILE A N 1
ATOM 768 C CA . ILE A 1 97 ? -10.880 4.258 11.281 1.00 93.62 97 ILE A CA 1
ATOM 769 C C . ILE A 1 97 ? -9.876 5.176 12.006 1.00 93.62 97 ILE A C 1
ATOM 771 O O . ILE A 1 97 ? -9.172 4.723 12.908 1.00 93.62 97 ILE A O 1
ATOM 775 N N . GLY A 1 98 ? -9.852 6.474 11.678 1.00 90.44 98 GLY A N 1
ATOM 776 C CA . GLY A 1 98 ? -9.057 7.504 12.358 1.00 90.44 98 GLY A CA 1
ATOM 777 C C . GLY A 1 98 ? -7.721 7.869 11.692 1.00 90.44 98 GLY A C 1
ATOM 778 O O . GLY A 1 98 ? -6.960 8.662 12.238 1.00 90.44 98 GLY A O 1
ATOM 779 N N . LEU A 1 99 ? -7.410 7.306 10.522 1.00 88.75 99 LEU A N 1
ATOM 780 C CA . LEU A 1 99 ? -6.163 7.525 9.779 1.00 88.75 99 LEU A CA 1
ATOM 781 C C . LEU A 1 99 ? -6.222 8.746 8.832 1.00 88.75 99 LEU A C 1
ATOM 783 O O . LEU A 1 99 ? -5.411 8.841 7.914 1.00 88.75 99 LEU A O 1
ATOM 787 N N . GLU A 1 100 ? -7.158 9.686 9.013 1.00 85.50 100 GLU A N 1
ATOM 788 C CA . GLU A 1 100 ? -7.424 10.804 8.084 1.00 85.50 100 GLU A CA 1
ATOM 789 C C . GLU A 1 100 ? -6.238 11.744 7.825 1.00 85.50 100 GLU A C 1
ATOM 791 O O . GLU A 1 100 ? -6.224 12.458 6.826 1.00 85.50 100 GLU A O 1
ATOM 796 N N . ASN A 1 101 ? -5.244 11.758 8.712 1.00 83.44 101 ASN A N 1
ATOM 797 C CA . ASN A 1 101 ? -4.080 12.630 8.584 1.00 83.44 101 ASN A CA 1
ATOM 798 C C . ASN A 1 101 ? -2.861 11.927 7.969 1.00 83.44 101 ASN A C 1
ATOM 800 O O . ASN A 1 101 ? -1.793 12.530 7.904 1.00 83.44 101 ASN A O 1
ATOM 804 N N . LEU A 1 102 ? -2.985 10.672 7.532 1.00 81.38 102 LEU A N 1
ATOM 805 C CA . LEU A 1 102 ? -1.903 9.975 6.844 1.00 81.38 102 LEU A CA 1
ATOM 806 C C . LEU A 1 102 ? -1.891 10.323 5.354 1.00 81.38 102 LEU A C 1
ATOM 808 O O . LEU A 1 102 ? -2.929 10.374 4.701 1.00 81.38 102 LEU A O 1
ATOM 812 N N . SER A 1 103 ? -0.693 10.522 4.812 1.00 83.88 103 SER A N 1
ATOM 813 C CA . SER A 1 103 ? -0.463 10.706 3.380 1.00 83.88 103 SER A CA 1
ATOM 814 C C . SER A 1 103 ? 0.418 9.589 2.840 1.00 83.88 103 SER A C 1
ATOM 816 O O . SER A 1 103 ? 1.348 9.149 3.520 1.00 83.88 103 SER A O 1
ATOM 818 N N . SER A 1 104 ? 0.164 9.178 1.600 1.00 87.69 104 SER A N 1
ATOM 819 C CA . SER A 1 104 ? 1.080 8.307 0.866 1.00 87.69 104 SER A CA 1
ATOM 820 C C . SER A 1 104 ? 2.426 9.005 0.629 1.00 87.69 104 SER A C 1
ATOM 822 O O . SER A 1 104 ? 2.501 10.229 0.524 1.00 87.69 104 SER A O 1
ATOM 824 N N . ASP A 1 105 ? 3.490 8.215 0.512 1.00 90.00 105 ASP A N 1
ATOM 825 C CA . ASP A 1 105 ? 4.798 8.640 0.005 1.00 90.00 105 ASP A CA 1
ATOM 826 C C . ASP A 1 105 ? 4.883 8.575 -1.534 1.00 90.00 105 ASP A C 1
ATOM 828 O O . ASP A 1 105 ? 5.976 8.607 -2.114 1.00 90.00 105 ASP A O 1
ATOM 83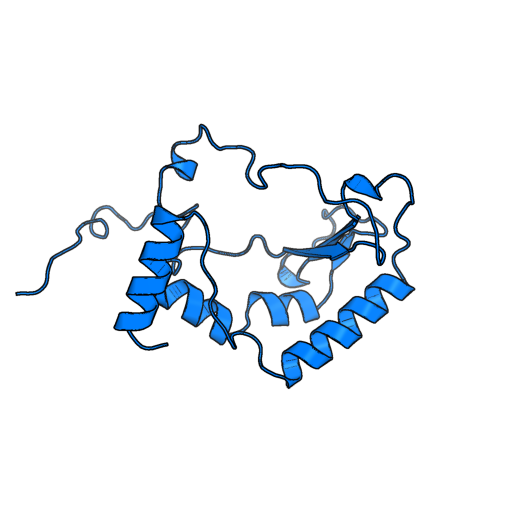2 N N . GLU A 1 106 ? 3.721 8.490 -2.190 1.00 95.00 106 GLU A N 1
ATOM 833 C CA . GLU A 1 106 ? 3.549 8.486 -3.638 1.00 95.00 106 GLU A CA 1
ATOM 834 C C . GLU A 1 106 ? 4.097 7.230 -4.328 1.00 95.00 106 GLU A C 1
ATOM 836 O O . GLU A 1 106 ? 4.451 7.257 -5.512 1.00 95.00 106 GLU A O 1
ATOM 841 N N . THR A 1 107 ? 4.176 6.123 -3.584 1.00 94.19 107 THR A N 1
ATOM 842 C CA . THR A 1 107 ? 4.721 4.851 -4.060 1.00 94.19 107 THR A CA 1
ATOM 843 C C . THR A 1 107 ? 3.762 3.692 -3.791 1.00 94.19 107 THR A C 1
ATOM 845 O O . THR A 1 107 ? 3.291 3.486 -2.677 1.00 94.19 107 THR A O 1
ATOM 848 N N . VAL A 1 108 ? 3.518 2.884 -4.820 1.00 95.00 108 VAL A N 1
ATOM 849 C CA . VAL A 1 108 ? 2.923 1.551 -4.710 1.00 95.00 108 VAL A CA 1
ATOM 850 C C . VAL A 1 108 ? 4.056 0.533 -4.738 1.00 95.00 108 VAL A C 1
ATOM 852 O O . VAL A 1 108 ? 4.859 0.508 -5.673 1.00 95.00 108 VAL A O 1
ATOM 855 N N . ILE A 1 109 ? 4.125 -0.316 -3.715 1.00 92.31 109 ILE A N 1
ATOM 856 C CA . ILE A 1 109 ? 5.072 -1.432 -3.663 1.00 92.31 109 ILE A CA 1
ATOM 857 C C . ILE A 1 109 ? 4.326 -2.696 -4.077 1.00 92.31 109 ILE A C 1
ATOM 859 O O . ILE A 1 109 ? 3.384 -3.119 -3.409 1.00 92.31 109 ILE A O 1
ATOM 863 N N . ILE A 1 110 ? 4.747 -3.302 -5.185 1.00 91.56 110 ILE A N 1
ATOM 864 C CA . ILE A 1 110 ? 4.214 -4.588 -5.632 1.00 91.56 110 ILE A CA 1
ATOM 865 C C . ILE A 1 110 ? 5.126 -5.682 -5.100 1.00 91.56 110 ILE A C 1
ATOM 867 O O . ILE A 1 110 ? 6.268 -5.823 -5.545 1.00 91.56 110 ILE A O 1
ATOM 871 N N . LEU A 1 111 ? 4.585 -6.466 -4.172 1.00 86.75 111 LEU A N 1
ATOM 872 C CA . LEU A 1 111 ? 5.230 -7.653 -3.633 1.00 86.75 111 LEU A CA 1
ATOM 873 C C . LEU A 1 111 ? 4.770 -8.878 -4.414 1.00 86.75 111 LEU A C 1
ATOM 875 O O . LEU A 1 111 ? 3.575 -9.164 -4.501 1.00 86.75 111 LEU A O 1
ATOM 879 N N . SER A 1 112 ? 5.724 -9.620 -4.970 1.00 79.06 112 SER A N 1
ATOM 880 C CA . SER A 1 112 ? 5.440 -10.859 -5.693 1.00 79.06 112 SER A CA 1
ATOM 881 C C . SER A 1 112 ? 6.198 -12.035 -5.115 1.00 79.06 112 SER A C 1
ATOM 883 O O . SER A 1 112 ? 7.313 -11.909 -4.598 1.00 79.06 112 SER A O 1
ATOM 885 N N . LYS A 1 113 ? 5.568 -13.202 -5.216 1.00 77.19 113 LYS A N 1
ATOM 886 C CA . LYS A 1 113 ? 6.130 -14.461 -4.763 1.00 77.19 113 LYS A CA 1
ATOM 887 C C . LYS A 1 113 ? 5.662 -15.583 -5.690 1.00 77.19 113 LYS A C 1
ATOM 889 O O . LYS A 1 113 ? 4.467 -15.659 -5.976 1.00 77.19 113 LYS A O 1
ATOM 894 N N . PRO A 1 114 ? 6.562 -16.472 -6.143 1.00 71.12 114 PRO A N 1
ATOM 895 C CA . PRO A 1 114 ? 6.158 -17.617 -6.945 1.00 71.12 114 PRO A CA 1
ATOM 896 C C . PRO A 1 114 ? 5.205 -18.526 -6.160 1.00 71.12 114 PRO A C 1
ATOM 898 O O . PRO A 1 114 ? 5.313 -18.663 -4.934 1.00 71.12 114 PRO A O 1
ATOM 901 N N . GLY A 1 115 ? 4.291 -19.184 -6.879 1.00 77.38 115 GLY A N 1
ATOM 902 C CA . GLY A 1 115 ? 3.426 -20.214 -6.308 1.00 77.38 115 GLY A CA 1
ATOM 903 C C . GLY A 1 115 ? 4.256 -21.275 -5.583 1.00 77.38 115 GLY A C 1
ATOM 904 O O . GLY A 1 115 ? 5.307 -21.685 -6.072 1.00 77.38 115 GLY A O 1
ATOM 905 N N . PHE A 1 116 ? 3.810 -21.681 -4.392 1.00 79.06 116 PHE A N 1
ATOM 906 C CA . PHE A 1 116 ? 4.533 -22.610 -3.506 1.00 79.06 116 PHE A CA 1
ATOM 907 C C . PHE A 1 116 ? 5.924 -22.132 -3.050 1.00 79.06 116 PHE A C 1
ATOM 909 O O . PHE A 1 116 ? 6.703 -22.915 -2.507 1.00 79.06 116 PHE A O 1
ATOM 916 N N . GLY A 1 117 ? 6.242 -20.846 -3.224 1.00 74.31 117 GLY A N 1
ATOM 917 C CA . GLY A 1 117 ? 7.466 -20.264 -2.693 1.00 74.31 117 GLY A CA 1
ATOM 918 C C . GLY A 1 117 ? 7.546 -20.361 -1.157 1.00 74.31 117 GLY A C 1
ATOM 919 O O . GLY A 1 117 ? 6.519 -20.428 -0.469 1.00 74.31 117 GLY A O 1
ATOM 920 N N . PRO A 1 118 ? 8.758 -20.294 -0.588 1.00 80.62 118 PRO A N 1
ATOM 921 C CA . PRO A 1 118 ? 8.984 -20.360 0.857 1.00 80.62 118 PRO A CA 1
ATOM 922 C C . PRO A 1 118 ? 8.322 -19.174 1.583 1.00 80.62 118 PRO A C 1
ATOM 924 O O . PRO A 1 118 ? 8.261 -18.089 1.004 1.00 80.62 118 PRO A O 1
ATOM 927 N N . PRO A 1 119 ? 7.790 -19.329 2.811 1.00 81.25 119 PRO A N 1
ATOM 928 C CA . PRO A 1 119 ? 7.225 -18.217 3.586 1.00 81.25 119 PRO A CA 1
ATOM 929 C C . PRO A 1 119 ? 8.166 -17.005 3.647 1.00 81.25 119 PRO A C 1
ATOM 931 O O . PRO A 1 119 ? 9.384 -17.186 3.690 1.00 81.25 119 PRO A O 1
ATOM 934 N N . LEU A 1 120 ? 7.603 -15.790 3.655 1.00 78.12 120 LEU A N 1
ATOM 935 C CA . LEU A 1 120 ? 8.391 -14.600 3.984 1.00 78.12 120 LEU A CA 1
ATOM 936 C C . LEU A 1 120 ? 8.895 -14.744 5.421 1.00 78.12 120 LEU A C 1
ATOM 938 O O . LEU A 1 120 ? 8.183 -15.257 6.288 1.00 78.12 120 LEU A O 1
ATOM 942 N N . TYR A 1 121 ? 10.134 -14.329 5.666 1.00 78.69 121 TYR A N 1
ATOM 943 C CA . TYR A 1 121 ? 10.672 -14.313 7.019 1.00 78.69 121 TYR A CA 1
ATOM 944 C C . TYR A 1 121 ? 9.966 -13.234 7.851 1.00 78.69 121 TYR A C 1
ATOM 946 O O . TYR A 1 121 ? 9.495 -12.228 7.317 1.00 78.69 121 TYR A O 1
ATOM 954 N N . TRP A 1 122 ? 9.903 -13.438 9.166 1.00 82.44 122 TRP A N 1
ATOM 955 C CA . TRP A 1 122 ? 9.352 -12.448 10.087 1.00 82.44 122 TRP A CA 1
ATOM 956 C C . TRP A 1 122 ? 10.184 -11.166 10.048 1.00 82.44 122 TRP A C 1
ATOM 958 O O . TRP A 1 122 ? 11.389 -11.196 10.299 1.00 82.44 122 TRP A O 1
ATOM 968 N N . HIS A 1 123 ? 9.534 -10.047 9.746 1.00 81.31 123 HIS A N 1
ATOM 969 C CA . HIS A 1 123 ? 10.138 -8.722 9.747 1.00 81.31 123 HIS A CA 1
ATOM 970 C C . HIS A 1 123 ? 9.116 -7.666 10.165 1.00 81.31 123 HIS A C 1
ATOM 972 O O . HIS A 1 123 ? 7.948 -7.967 10.408 1.00 81.31 123 HIS A O 1
ATOM 978 N N . GLN A 1 124 ? 9.598 -6.437 10.293 1.00 80.75 124 GLN A N 1
ATOM 979 C CA . GLN A 1 124 ? 8.796 -5.243 10.514 1.00 80.75 124 GLN A CA 1
ATOM 980 C C . GLN A 1 124 ? 9.047 -4.311 9.331 1.00 80.75 124 GLN A C 1
ATOM 982 O O . GLN A 1 124 ? 10.205 -4.126 8.954 1.00 80.75 124 GLN A O 1
ATOM 987 N N . ASP A 1 125 ? 7.996 -3.714 8.775 1.00 80.56 125 ASP A N 1
ATOM 988 C CA . ASP A 1 125 ? 8.132 -2.815 7.621 1.00 80.56 125 ASP A CA 1
ATOM 989 C C . ASP A 1 125 ? 8.711 -1.453 8.026 1.00 80.56 125 ASP A C 1
ATOM 991 O O . ASP A 1 125 ? 9.498 -0.843 7.299 1.00 80.56 125 ASP A O 1
ATOM 995 N N . TYR A 1 126 ? 8.368 -0.973 9.227 1.00 81.00 126 TYR A N 1
ATOM 996 C CA . TYR A 1 126 ? 8.823 0.318 9.729 1.00 81.00 126 TYR A CA 1
ATOM 997 C C . TYR A 1 126 ? 10.028 0.185 10.664 1.00 81.00 126 TYR A C 1
ATOM 999 O O . TYR A 1 126 ? 9.921 -0.252 11.807 1.00 81.00 126 TYR A O 1
ATOM 1007 N N . MET A 1 127 ? 11.188 0.653 10.202 1.00 78.81 127 MET A N 1
ATOM 1008 C CA . MET A 1 127 ? 12.468 0.493 10.911 1.00 78.81 127 MET A CA 1
ATOM 1009 C C . MET A 1 127 ? 12.664 1.439 12.108 1.00 78.81 127 MET A C 1
ATOM 1011 O O . MET A 1 127 ? 13.649 1.317 12.834 1.00 78.81 127 MET A O 1
ATOM 1015 N N . LYS A 1 128 ? 11.762 2.403 12.336 1.00 80.69 128 LYS A N 1
ATOM 1016 C CA . LYS A 1 128 ? 11.894 3.405 13.411 1.00 80.69 128 LYS A CA 1
ATOM 1017 C C . LYS A 1 128 ? 10.973 3.119 14.599 1.00 80.69 128 LYS A C 1
ATOM 1019 O O . LYS A 1 128 ? 10.369 4.036 15.143 1.00 80.69 128 LYS A O 1
ATOM 1024 N N . TRP A 1 129 ? 10.894 1.866 15.036 1.00 73.00 129 TRP A N 1
ATOM 1025 C CA . TRP A 1 129 ? 10.025 1.453 16.148 1.00 73.00 129 TRP A CA 1
ATOM 1026 C C . TRP A 1 129 ? 10.317 2.165 17.481 1.00 73.00 129 TRP A C 1
ATOM 1028 O O . TRP A 1 129 ? 9.432 2.361 18.303 1.00 73.00 129 TRP A O 1
ATOM 1038 N N . GLN A 1 130 ? 11.566 2.582 17.701 1.00 77.69 130 GLN A N 1
ATOM 1039 C CA . GLN A 1 130 ? 11.954 3.344 18.896 1.00 77.69 130 GLN A CA 1
ATOM 1040 C C . GLN A 1 130 ? 11.659 4.847 18.777 1.00 77.69 130 GLN A C 1
ATOM 1042 O O . GLN A 1 130 ? 11.858 5.594 19.733 1.00 77.69 130 GLN A O 1
ATOM 1047 N N . SER A 1 131 ? 11.222 5.314 17.604 1.00 79.19 131 SER A N 1
ATOM 1048 C CA . SER A 1 131 ? 10.801 6.701 17.431 1.00 79.19 131 SER A CA 1
ATOM 1049 C C . SER A 1 131 ? 9.514 6.933 18.221 1.00 79.19 131 SER A C 1
ATOM 1051 O O . SER A 1 131 ? 8.615 6.093 18.157 1.00 79.19 131 SER A O 1
ATOM 1053 N N . PRO A 1 132 ? 9.346 8.092 18.881 1.00 71.31 132 PRO A N 1
ATOM 1054 C CA . PRO A 1 132 ? 8.045 8.504 19.407 1.00 71.31 132 PRO A CA 1
ATOM 1055 C C . PRO A 1 132 ? 6.926 8.438 18.354 1.00 71.31 132 PRO A C 1
ATOM 1057 O O . PRO A 1 132 ? 5.775 8.210 18.701 1.00 71.31 132 PRO A O 1
ATOM 1060 N N . GLU A 1 133 ? 7.271 8.561 17.066 1.00 68.94 133 GLU A N 1
ATOM 1061 C CA . GLU A 1 133 ? 6.352 8.406 15.926 1.00 68.94 133 GLU A CA 1
ATOM 1062 C C . GLU A 1 133 ? 5.732 7.000 15.816 1.00 68.94 133 GLU A C 1
ATOM 1064 O O . GLU A 1 133 ? 4.673 6.852 15.219 1.00 68.94 133 GLU A O 1
ATOM 1069 N N . ALA A 1 134 ? 6.380 5.966 16.361 1.00 67.19 134 ALA A N 1
ATOM 1070 C CA . ALA A 1 134 ? 5.840 4.606 16.400 1.00 67.19 134 ALA A CA 1
ATOM 1071 C C . ALA A 1 134 ? 4.891 4.382 17.591 1.00 67.19 134 ALA A C 1
ATOM 1073 O O . ALA A 1 134 ? 4.104 3.442 17.580 1.00 67.19 134 ALA A O 1
ATOM 1074 N N . ALA A 1 135 ? 4.958 5.244 18.614 1.00 58.75 135 ALA A N 1
ATOM 1075 C CA . ALA A 1 135 ? 4.051 5.236 19.764 1.00 58.75 135 ALA A CA 1
ATOM 1076 C C . ALA A 1 135 ? 2.845 6.171 19.572 1.00 58.75 135 ALA A C 1
ATOM 1078 O O . ALA A 1 135 ? 1.904 6.149 20.366 1.00 58.75 135 ALA A O 1
ATOM 1079 N N . THR A 1 136 ? 2.860 7.012 18.535 1.00 58.22 136 THR A N 1
ATOM 1080 C CA . THR A 1 136 ? 1.687 7.787 18.141 1.00 58.22 136 THR A CA 1
ATOM 1081 C C . THR A 1 136 ? 0.755 6.907 17.312 1.00 58.22 136 THR A C 1
ATOM 1083 O O . THR A 1 136 ? 1.231 6.274 16.372 1.00 58.22 136 THR A O 1
ATOM 1086 N N . PRO A 1 137 ? -0.568 6.912 17.565 1.00 53.47 137 PRO A N 1
ATOM 1087 C CA . PRO A 1 137 ? -1.520 6.164 16.739 1.00 53.47 137 PRO A CA 1
ATOM 1088 C C . PRO A 1 137 ? -1.498 6.592 15.258 1.00 53.47 137 PRO A C 1
ATOM 1090 O O . PRO A 1 137 ? -2.037 5.898 14.404 1.00 53.47 137 PRO A O 1
ATOM 1093 N N . TRP A 1 138 ? -0.870 7.734 14.954 1.00 56.16 138 TRP A N 1
ATOM 1094 C CA . TRP A 1 138 ? -0.838 8.372 13.646 1.00 56.16 138 TRP A CA 1
ATOM 1095 C C . TRP A 1 138 ? 0.609 8.746 13.292 1.00 56.16 138 TRP A C 1
ATOM 1097 O O . TRP A 1 138 ? 1.205 9.609 13.941 1.00 56.16 138 TRP A O 1
ATOM 1107 N N . GLY A 1 139 ? 1.171 8.115 12.254 1.00 44.41 139 GLY A N 1
ATOM 1108 C CA . GLY A 1 139 ? 2.376 8.600 11.567 1.00 44.41 139 GLY A CA 1
ATOM 1109 C C . GLY A 1 139 ? 2.164 10.018 11.017 1.00 44.41 139 GLY A C 1
ATOM 1110 O O . GLY A 1 139 ? 1.042 10.509 11.020 1.00 44.41 139 GLY A O 1
ATOM 1111 N N . ARG A 1 140 ? 3.233 10.709 10.596 1.00 39.34 140 ARG A N 1
ATOM 1112 C CA . ARG A 1 140 ? 3.250 12.156 10.279 1.00 39.34 140 ARG A CA 1
ATOM 1113 C C . ARG A 1 140 ? 2.088 12.653 9.401 1.00 39.34 140 ARG A C 1
ATOM 1115 O O . ARG A 1 140 ? 2.252 12.873 8.207 1.00 39.34 140 ARG A O 1
ATOM 1122 N N . GLY A 1 141 ? 0.971 12.978 10.032 1.00 42.59 141 GLY A N 1
ATOM 1123 C CA . GLY A 1 141 ? 0.077 14.022 9.583 1.00 42.59 141 GLY A CA 1
ATOM 1124 C C . GLY A 1 141 ? 0.633 15.370 9.991 1.00 42.59 141 GLY A C 1
ATOM 1125 O O . GLY A 1 141 ? 1.294 15.496 11.026 1.00 42.59 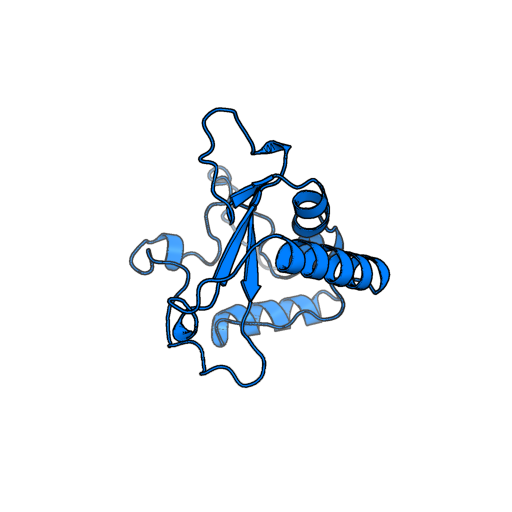141 GLY A O 1
ATOM 1126 N N . ARG A 1 142 ? 0.395 16.387 9.162 1.00 41.53 142 ARG A N 1
ATOM 1127 C CA . ARG A 1 142 ? 0.694 17.785 9.482 1.00 41.53 142 ARG A CA 1
ATOM 1128 C C . ARG A 1 142 ? 0.180 18.060 10.895 1.00 41.53 142 ARG A C 1
ATOM 1130 O O . ARG A 1 142 ? -1.023 17.979 11.111 1.00 41.53 142 ARG A O 1
ATOM 1137 N N . GLN A 1 143 ? 1.088 18.325 11.840 1.00 39.53 143 GLN A N 1
ATOM 1138 C CA . GLN A 1 143 ? 0.729 18.656 13.220 1.00 39.53 143 GLN A CA 1
ATOM 1139 C C . GLN A 1 143 ? -0.358 19.733 13.173 1.00 39.53 143 GLN A C 1
ATOM 1141 O O . GLN A 1 143 ? -0.081 20.832 12.674 1.00 39.53 143 GLN A O 1
ATOM 1146 N N . PRO A 1 144 ? -1.593 19.447 13.609 1.00 42.81 144 PRO A N 1
ATOM 1147 C CA . PRO A 1 144 ? -2.551 20.515 13.743 1.00 42.81 144 PRO A CA 1
ATOM 1148 C C . PRO A 1 144 ? -2.041 21.431 14.860 1.00 42.81 144 PRO A C 1
ATOM 1150 O O . PRO A 1 144 ? -1.419 20.977 15.823 1.00 42.81 144 PRO A O 1
ATOM 1153 N N . GLY A 1 145 ? -2.243 22.740 14.697 1.00 44.41 145 GLY A N 1
ATOM 1154 C CA . GLY A 1 145 ? -1.873 23.721 15.715 1.00 44.41 145 GLY A CA 1
ATOM 1155 C C . GLY A 1 145 ? -2.474 23.375 17.089 1.00 44.41 145 GLY A C 1
ATOM 1156 O O . GLY A 1 145 ? -3.377 22.538 17.175 1.00 44.41 145 GLY A O 1
ATOM 1157 N N . PRO A 1 146 ? -2.007 24.026 18.168 1.00 41.44 146 PRO A N 1
ATOM 1158 C CA . PRO A 1 146 ? -2.205 23.615 19.568 1.00 41.44 146 PRO A CA 1
ATOM 1159 C C . PRO A 1 146 ? -3.661 23.454 20.064 1.00 41.44 146 PRO A C 1
ATOM 1161 O O . PRO A 1 146 ? -3.869 23.087 21.219 1.00 41.44 146 PRO A O 1
ATOM 1164 N N . GLU A 1 147 ? -4.676 23.685 19.231 1.00 43.66 147 GLU A N 1
ATOM 1165 C CA . GLU A 1 147 ? -6.094 23.506 19.560 1.00 43.66 147 GLU A CA 1
ATOM 1166 C C . GLU A 1 147 ? -6.677 22.120 19.234 1.00 43.66 147 GLU A C 1
ATOM 1168 O O . GLU A 1 147 ? -7.643 21.717 19.881 1.00 43.66 147 GLU A O 1
ATOM 1173 N N . ALA A 1 148 ? -6.120 21.352 18.291 1.00 44.78 148 ALA A N 1
ATOM 1174 C CA . ALA A 1 148 ? -6.798 20.142 17.793 1.00 44.78 148 ALA A CA 1
ATOM 1175 C C . ALA A 1 148 ? -6.598 18.876 18.650 1.00 44.78 148 ALA A C 1
ATOM 1177 O O . ALA A 1 148 ? -7.227 17.853 18.400 1.00 44.78 148 ALA A O 1
ATOM 1178 N N . ALA A 1 149 ? -5.750 18.928 19.680 1.00 40.56 149 ALA A N 1
ATOM 1179 C CA . ALA A 1 149 ? -5.451 17.783 20.547 1.00 40.56 149 ALA A CA 1
ATOM 1180 C C . ALA A 1 149 ? -6.441 17.600 21.717 1.00 40.56 149 ALA A C 1
ATOM 1182 O O . ALA A 1 149 ? -6.136 16.897 22.680 1.00 40.56 149 ALA A O 1
ATOM 1183 N N . ARG A 1 150 ? -7.621 18.233 21.684 1.00 37.53 150 ARG A N 1
ATOM 1184 C CA . ARG A 1 150 ? -8.649 18.047 22.720 1.00 37.53 150 ARG A CA 1
ATOM 1185 C C . ARG A 1 150 ? -9.796 17.201 22.189 1.00 37.53 150 ARG A C 1
ATOM 1187 O O . ARG A 1 150 ? -10.772 17.722 21.660 1.00 37.53 150 ARG A O 1
ATOM 1194 N N . TRP A 1 151 ? -9.691 15.893 22.398 1.00 42.06 151 TRP A N 1
ATOM 1195 C CA . TRP A 1 151 ? -10.856 15.015 22.397 1.00 42.06 151 TRP A CA 1
ATOM 1196 C C . TRP A 1 151 ? -11.862 15.531 23.440 1.00 42.06 151 TRP A C 1
ATOM 1198 O O . TRP A 1 151 ? -11.510 15.696 24.610 1.00 42.06 151 TRP A O 1
ATOM 1208 N N . ARG A 1 152 ? -13.093 15.837 23.013 1.00 40.34 152 ARG A N 1
ATOM 1209 C CA . ARG A 1 152 ? -14.224 16.110 23.909 1.00 40.34 152 ARG A CA 1
ATOM 1210 C C . ARG A 1 152 ? -15.190 14.924 23.831 1.00 40.34 152 ARG A C 1
ATOM 1212 O O . ARG A 1 152 ? -15.613 14.605 22.719 1.00 40.34 152 ARG A O 1
ATOM 1219 N N . PRO A 1 153 ? -15.535 14.275 24.954 1.00 33.22 153 PRO A N 1
ATOM 1220 C CA . PRO A 1 153 ? -16.608 13.289 24.962 1.00 33.22 153 PRO A CA 1
ATOM 1221 C C . PRO A 1 153 ? -17.958 13.960 24.651 1.00 33.22 153 PRO A C 1
ATOM 1223 O O . PRO A 1 153 ? -18.117 15.148 24.949 1.00 33.22 153 PRO A O 1
ATOM 1226 N N . PRO A 1 154 ? -18.918 13.229 24.056 1.00 52.38 154 PRO A N 1
ATOM 1227 C CA . PRO A 1 154 ? -20.282 13.718 23.883 1.00 52.38 154 PRO A CA 1
ATOM 1228 C C . PRO A 1 154 ? -21.007 13.841 25.235 1.00 52.38 154 PRO A C 1
ATOM 1230 O O . PRO A 1 154 ? -20.759 13.042 26.141 1.00 52.38 154 PRO A O 1
ATOM 1233 N N . GLU A 1 155 ? -21.869 14.859 25.338 1.00 51.56 155 GLU A N 1
ATOM 1234 C CA . GLU A 1 155 ? -22.820 15.080 26.445 1.00 51.56 155 GLU A CA 1
ATOM 1235 C C . GLU A 1 155 ? -23.944 14.036 26.469 1.00 51.56 155 GLU A C 1
ATOM 1237 O O . GLU A 1 155 ? -24.376 13.601 25.373 1.00 51.56 155 GLU A O 1
#

Secondary structure (DSSP, 8-state):
--HHHHHHHHHHHHHHS----TTSS-HHHHHHHHHHHHHHHHHS---GGGTTT-EEEEEE-GGG--TTSPPBTTEEE-THHHHHHT-HHHHHHHHHTT-TT----SEEEEEE--TTPPPPPP--S-S-TTSHHHHSSSSS-----TTTT------

Sequence (155 aa):
MTNAHALTKRDELIESGFTIVPCVMDSDLLDRLKAWSNGIFDRVQVSNKVRYQGSDIFVKTERSWTEATPTMDNRFPDPFAADILDQPRQVEACSQIGLENLSSDETVIILSKPGFGPPLYWHQDYMKWQSPEAATPWGRGRQPGPEAARWRPPE

pLDDT: mean 82.47, std 16.61, range [33.22, 97.06]

Foldseek 3Di:
DDLVVLQVQLVCCVPVVHGDDPPLDDPVLVVVVVVVVVVLPVQQDDDPVCQQAFDWQKEFAPVLDDPPDDDDSSYYYDNVLCVVQVRPSVCVSCVSNPANQDHDPRIDIDGDHDVVGDHHDDDDPDPVCVDVLVVDPYHDRPPDPPPPPDDDDDD

Radius of gyration: 18.38 Å; chains: 1; bounding box: 41×46×45 Å